Protein AF-A0A7W0IQ27-F1 (afdb_monomer_lite)

pLDDT: mean 76.15, std 15.03, range [42.81, 92.31]

Radius of gyration: 21.68 Å; chains: 1; bounding box: 47×61×54 Å

Sequence (141 aa):
MRILLAVFLIITALFLNPSLVLAVHDEQGDTQCLDCHQTLPFDREKLSYTEDVGTTCKKCHQNFPCNSKNSADSFSHPLEVTPSMPIPRDMPLTASGNITCITCHSYHAEFWDAEYNNESLLRRTKGMKLCHTCHQNFPQP

Structure (mmCIF, N/CA/C/O backbone):
data_AF-A0A7W0IQ27-F1
#
_entry.id   AF-A0A7W0IQ27-F1
#
loop_
_atom_site.group_PDB
_atom_site.id
_atom_site.type_symbol
_atom_site.label_atom_id
_atom_site.label_alt_id
_atom_site.label_comp_id
_atom_site.label_asym_id
_atom_site.label_entity_id
_atom_site.label_seq_id
_atom_site.pdbx_PDB_ins_code
_atom_site.Cartn_x
_atom_site.Cartn_y
_atom_site.Cartn_z
_atom_site.occupancy
_atom_site.B_iso_or_equiv
_atom_site.auth_seq_id
_atom_site.auth_comp_id
_atom_site.auth_asym_id
_atom_site.auth_atom_id
_atom_site.pdbx_PDB_model_num
ATOM 1 N N . MET A 1 1 ? 33.353 -40.205 29.172 1.00 61.66 1 MET A N 1
ATOM 2 C CA . MET A 1 1 ? 32.059 -39.941 29.849 1.00 61.66 1 MET A CA 1
ATOM 3 C C . MET A 1 1 ? 31.733 -38.452 29.973 1.00 61.66 1 MET A C 1
ATOM 5 O O . MET A 1 1 ? 30.655 -38.063 29.555 1.00 61.66 1 MET A O 1
ATOM 9 N N . ARG A 1 2 ? 32.652 -37.599 30.454 1.00 69.62 2 ARG A N 1
ATOM 10 C CA . ARG A 1 2 ? 32.423 -36.141 30.588 1.00 69.62 2 ARG A CA 1
ATOM 11 C C . ARG A 1 2 ? 32.075 -35.420 29.274 1.00 69.62 2 ARG A C 1
ATOM 13 O O . ARG A 1 2 ? 31.211 -34.558 29.270 1.00 69.62 2 ARG A O 1
ATOM 20 N N . ILE A 1 3 ? 32.697 -35.826 28.166 1.00 71.94 3 ILE A N 1
ATOM 21 C CA . ILE A 1 3 ? 32.457 -35.243 26.833 1.00 71.94 3 ILE A CA 1
ATOM 22 C C . ILE A 1 3 ? 31.062 -35.612 26.306 1.00 71.94 3 ILE A C 1
ATOM 24 O O . ILE A 1 3 ? 30.330 -34.747 25.847 1.00 71.94 3 ILE A O 1
ATOM 28 N N . LEU A 1 4 ? 30.657 -36.877 26.451 1.00 75.75 4 LEU A N 1
ATOM 29 C CA . LEU A 1 4 ? 29.314 -37.344 26.083 1.00 75.75 4 LEU A CA 1
ATOM 30 C C . LEU A 1 4 ? 28.215 -36.641 26.890 1.00 75.75 4 LEU A C 1
ATOM 32 O O . LEU A 1 4 ? 27.190 -36.273 26.327 1.00 75.75 4 LEU A O 1
ATOM 36 N N . LEU A 1 5 ? 28.453 -36.404 28.184 1.00 74.88 5 LEU A N 1
ATOM 37 C CA . LEU A 1 5 ? 27.516 -35.676 29.037 1.00 74.88 5 LEU A CA 1
ATOM 38 C C . LEU A 1 5 ? 27.383 -34.205 28.609 1.00 74.88 5 LEU A C 1
ATOM 40 O O . LEU A 1 5 ? 26.280 -33.676 28.572 1.00 74.88 5 LEU A O 1
ATOM 44 N N . ALA A 1 6 ? 28.494 -33.559 28.240 1.00 76.69 6 ALA A N 1
ATOM 45 C CA . ALA A 1 6 ? 28.489 -32.180 27.756 1.00 76.69 6 ALA A CA 1
ATOM 46 C C . ALA A 1 6 ? 27.751 -32.041 26.414 1.00 76.69 6 ALA A C 1
ATOM 48 O O . ALA A 1 6 ? 26.944 -31.131 26.255 1.00 76.69 6 ALA A O 1
ATOM 49 N N . VAL A 1 7 ? 27.964 -32.973 25.479 1.00 78.31 7 VAL A N 1
ATOM 50 C CA . VAL A 1 7 ? 27.249 -32.999 24.191 1.00 78.31 7 VAL A CA 1
ATOM 51 C C . VAL A 1 7 ? 25.752 -33.212 24.405 1.00 78.31 7 VAL A C 1
ATOM 53 O O . VAL A 1 7 ? 24.946 -32.502 23.812 1.00 78.31 7 VAL A O 1
ATOM 56 N N . PHE A 1 8 ? 25.369 -34.129 25.298 1.00 81.75 8 PHE A N 1
ATOM 57 C CA . PHE A 1 8 ? 23.964 -34.355 25.631 1.00 81.75 8 PHE A CA 1
ATOM 58 C C . PHE A 1 8 ? 23.311 -33.108 26.242 1.00 81.75 8 PHE A C 1
ATOM 60 O O . PHE A 1 8 ? 22.226 -32.728 25.815 1.00 81.75 8 PHE A O 1
ATOM 67 N N . LEU A 1 9 ? 23.997 -32.422 27.165 1.00 79.81 9 LEU A N 1
ATOM 68 C CA . LEU A 1 9 ? 23.500 -31.187 27.780 1.00 79.81 9 LEU A CA 1
ATOM 69 C C . LEU A 1 9 ? 23.310 -30.057 26.756 1.00 79.81 9 LEU A C 1
ATOM 71 O O . LEU A 1 9 ? 22.283 -29.379 26.787 1.00 79.81 9 LEU A O 1
ATOM 75 N N . ILE A 1 10 ? 24.248 -29.895 25.818 1.00 73.94 10 ILE A N 1
ATOM 76 C CA . ILE A 1 10 ? 24.148 -28.909 24.729 1.00 73.94 10 ILE A CA 1
ATOM 77 C C . ILE A 1 10 ? 22.957 -29.231 23.818 1.00 73.94 10 ILE A C 1
ATOM 79 O O . ILE A 1 10 ? 22.170 -28.342 23.501 1.00 73.94 10 ILE A O 1
ATOM 83 N N . ILE A 1 11 ? 22.779 -30.502 23.449 1.00 73.50 11 ILE A N 1
ATOM 84 C CA . ILE A 1 11 ? 21.651 -30.945 22.620 1.00 73.50 11 ILE A CA 1
ATOM 85 C C . ILE A 1 11 ? 20.322 -30.699 23.346 1.00 73.50 11 ILE A C 1
ATOM 87 O O . ILE A 1 11 ? 19.403 -30.130 22.766 1.00 73.50 11 ILE A O 1
ATOM 91 N N . THR A 1 12 ? 20.210 -31.040 24.631 1.00 73.81 12 THR A N 1
ATOM 92 C CA . THR A 1 12 ? 18.982 -30.772 25.398 1.00 73.81 12 THR A CA 1
ATOM 93 C C . THR A 1 12 ? 18.699 -29.279 25.563 1.00 73.81 12 THR A C 1
ATOM 95 O O . THR A 1 12 ? 17.543 -28.873 25.485 1.00 73.81 12 THR A O 1
ATOM 98 N N . ALA A 1 13 ? 19.731 -28.444 25.722 1.00 67.69 13 ALA A N 1
ATOM 99 C CA . ALA A 1 13 ? 19.572 -26.992 25.795 1.00 67.69 13 ALA A CA 1
ATOM 100 C C . ALA A 1 13 ? 19.078 -26.389 24.467 1.00 67.69 13 ALA A C 1
ATOM 102 O O . ALA A 1 13 ? 18.317 -25.422 24.493 1.00 67.69 13 ALA A O 1
ATOM 103 N N . LEU A 1 14 ? 19.456 -26.982 23.327 1.00 61.50 14 LEU A N 1
ATOM 104 C CA . LEU A 1 14 ? 18.943 -26.622 21.999 1.00 61.50 14 LEU A CA 1
ATOM 105 C C . LEU A 1 14 ? 17.463 -27.001 21.819 1.00 61.50 14 LEU A C 1
ATOM 107 O O . LEU A 1 14 ? 16.719 -26.245 21.206 1.00 61.50 14 LEU A O 1
ATOM 111 N N . PHE A 1 15 ? 17.008 -28.122 22.389 1.00 64.94 15 PHE A N 1
ATOM 112 C CA . PHE A 1 15 ? 15.598 -28.540 22.315 1.00 64.94 15 PHE A CA 1
ATOM 113 C C . PHE A 1 15 ? 14.674 -27.828 23.317 1.00 64.94 15 PHE A C 1
ATOM 115 O O . PHE A 1 15 ? 13.472 -27.742 23.079 1.00 64.94 15 PHE A O 1
ATOM 122 N N . LEU A 1 16 ? 15.212 -27.313 24.426 1.00 61.09 16 LEU A N 1
ATOM 123 C CA . LEU A 1 16 ? 14.440 -26.608 25.461 1.00 61.09 16 LEU A CA 1
ATOM 124 C C . LEU A 1 16 ? 14.297 -25.099 25.206 1.00 61.09 16 LEU A C 1
ATOM 126 O O . LEU A 1 16 ? 13.462 -24.460 25.841 1.00 61.09 16 LEU A O 1
ATOM 130 N N . ASN A 1 17 ? 15.072 -24.534 24.274 1.00 55.84 17 ASN A N 1
ATOM 131 C CA . ASN A 1 17 ? 14.989 -23.130 23.871 1.00 55.84 17 ASN A CA 1
ATOM 132 C C . ASN A 1 17 ? 14.564 -23.023 22.395 1.00 55.84 17 ASN A C 1
ATOM 134 O O . ASN A 1 17 ? 15.403 -22.754 21.531 1.00 55.84 17 ASN A O 1
ATOM 138 N N . PRO A 1 18 ? 13.267 -23.197 22.075 1.00 53.22 18 PRO A N 1
ATOM 139 C CA . PRO A 1 18 ? 12.767 -23.067 20.702 1.00 53.22 18 PRO A CA 1
ATOM 140 C C . PRO A 1 18 ? 12.996 -21.666 20.108 1.00 53.22 18 PRO A C 1
ATOM 142 O O . PRO A 1 18 ? 12.948 -21.497 18.892 1.00 53.22 18 PRO A O 1
ATOM 145 N N . SER A 1 19 ? 13.328 -20.677 20.945 1.00 51.91 19 SER A N 1
ATOM 146 C CA . SER A 1 19 ? 13.708 -19.321 20.543 1.00 51.91 19 SER A CA 1
ATOM 147 C C . SER A 1 19 ? 14.960 -19.252 19.661 1.00 51.91 19 SER A C 1
ATOM 149 O O . SER A 1 19 ? 15.168 -18.233 19.017 1.00 51.91 19 SER A O 1
ATOM 151 N N . LEU A 1 20 ? 15.798 -20.298 19.618 1.00 47.09 20 LEU A N 1
ATOM 152 C CA . LEU A 1 20 ? 17.003 -20.317 18.776 1.00 47.09 20 LEU A CA 1
ATOM 153 C C . LEU A 1 20 ? 16.758 -20.891 17.366 1.00 47.09 20 LEU A C 1
ATOM 155 O O . LEU A 1 20 ? 17.619 -20.767 16.501 1.00 47.09 20 LEU A O 1
ATOM 159 N N . VAL A 1 21 ? 15.607 -21.538 17.140 1.00 49.88 21 VAL A N 1
ATOM 160 C CA . VAL A 1 21 ? 15.276 -22.252 15.887 1.00 49.88 21 VAL A CA 1
ATOM 161 C C . VAL A 1 21 ? 14.167 -21.545 15.092 1.00 49.88 21 VAL A C 1
ATOM 163 O O . VAL A 1 21 ? 13.946 -21.854 13.922 1.00 49.88 21 VAL A O 1
ATOM 166 N N . LEU A 1 22 ? 13.501 -20.542 15.671 1.00 50.16 22 LEU A N 1
ATOM 167 C CA . LEU A 1 22 ? 12.562 -19.690 14.943 1.00 50.16 22 LEU A CA 1
ATOM 168 C C . LEU A 1 22 ? 13.306 -18.581 14.186 1.00 50.16 22 LEU A C 1
ATOM 170 O O . LEU A 1 22 ? 13.499 -17.487 14.692 1.00 50.16 22 LEU A O 1
ATOM 174 N N . ALA A 1 23 ? 13.677 -18.935 12.956 1.00 44.88 23 ALA A N 1
ATOM 175 C CA . ALA A 1 23 ? 13.750 -18.084 11.770 1.00 44.88 23 ALA A CA 1
ATOM 176 C C . ALA A 1 23 ? 14.613 -16.815 11.849 1.00 44.88 23 ALA A C 1
ATOM 178 O O . ALA A 1 23 ? 14.264 -15.783 12.411 1.00 44.88 23 ALA A O 1
ATOM 179 N N . VAL A 1 24 ? 15.731 -16.903 11.148 1.00 44.12 24 VAL A N 1
ATOM 180 C CA . VAL A 1 24 ? 16.673 -15.829 10.914 1.00 44.12 24 VAL A CA 1
ATOM 181 C C . VAL A 1 24 ? 16.300 -15.040 9.635 1.00 44.12 24 VAL A C 1
ATOM 183 O O . VAL A 1 24 ? 15.743 -15.622 8.706 1.00 44.12 24 VAL A O 1
ATOM 186 N N . HIS A 1 25 ? 16.728 -13.766 9.594 1.00 47.97 25 HIS A N 1
ATOM 187 C CA . HIS A 1 25 ? 17.046 -12.899 8.434 1.00 47.97 25 HIS A CA 1
ATOM 188 C C . HIS A 1 25 ? 15.913 -12.061 7.790 1.00 47.97 25 HIS A C 1
ATOM 190 O O . HIS A 1 25 ? 15.219 -12.543 6.903 1.00 47.97 25 HIS A O 1
ATOM 196 N N . ASP A 1 26 ? 15.787 -10.773 8.150 1.00 42.81 26 ASP A N 1
ATOM 197 C CA . ASP A 1 26 ? 16.425 -9.664 7.403 1.00 42.81 26 ASP A CA 1
ATOM 198 C C . ASP A 1 26 ? 16.237 -8.336 8.172 1.00 42.81 26 ASP A C 1
ATOM 200 O O . ASP A 1 26 ? 15.146 -7.774 8.265 1.00 42.81 26 ASP A O 1
ATOM 204 N N . GLU A 1 27 ? 17.306 -7.859 8.807 1.00 45.19 27 GLU A N 1
ATOM 205 C CA . GLU A 1 27 ? 17.292 -6.728 9.743 1.00 45.19 27 GLU A CA 1
ATOM 206 C C . GLU A 1 27 ? 17.460 -5.387 9.021 1.00 45.19 27 GLU A C 1
ATOM 208 O O . GLU A 1 27 ? 18.398 -4.620 9.256 1.00 45.19 27 GLU A O 1
ATOM 213 N N . GLN A 1 28 ? 16.515 -5.069 8.142 1.00 49.69 28 GLN A N 1
ATOM 214 C CA . GLN A 1 28 ? 16.313 -3.694 7.704 1.00 49.69 28 GLN A CA 1
ATOM 215 C C . GLN A 1 28 ? 14.858 -3.288 7.950 1.00 49.69 28 GLN A C 1
ATOM 217 O O . GLN A 1 28 ? 13.987 -3.426 7.098 1.00 49.69 28 GLN A O 1
ATOM 222 N N . GLY A 1 29 ? 14.626 -2.771 9.159 1.00 57.41 29 GLY A N 1
ATOM 223 C CA . GLY A 1 29 ? 13.329 -2.286 9.623 1.00 57.41 29 GLY A CA 1
ATOM 224 C C . GLY A 1 29 ? 12.526 -3.392 10.296 1.00 57.41 29 GLY A C 1
ATOM 225 O O . GLY A 1 29 ? 11.850 -4.146 9.613 1.00 57.41 29 GLY A O 1
ATOM 226 N N . ASP A 1 30 ? 12.591 -3.449 11.627 1.00 73.75 30 ASP A N 1
ATOM 227 C CA . ASP A 1 30 ? 11.801 -4.287 12.547 1.00 73.75 30 ASP A CA 1
ATOM 228 C C . ASP A 1 30 ? 10.285 -4.231 12.240 1.00 73.75 30 ASP A C 1
ATOM 230 O O . ASP A 1 30 ? 9.520 -3.473 12.845 1.00 73.75 30 ASP A O 1
ATOM 234 N N . THR A 1 31 ? 9.875 -4.961 11.200 1.00 83.62 31 THR A N 1
ATOM 235 C CA . THR A 1 31 ? 8.523 -4.973 10.645 1.00 83.62 31 THR A CA 1
ATOM 236 C C . THR A 1 31 ? 8.039 -6.405 10.604 1.00 83.62 31 THR A C 1
ATOM 238 O O . THR A 1 31 ? 8.582 -7.246 9.888 1.00 83.62 31 THR A O 1
ATOM 241 N N . GLN A 1 32 ? 6.998 -6.687 11.373 1.00 87.12 32 GLN A N 1
ATOM 242 C CA . GLN A 1 32 ? 6.396 -8.012 11.429 1.00 87.12 32 GLN A CA 1
ATOM 243 C C . GLN A 1 32 ? 5.229 -8.107 10.449 1.00 87.12 32 GLN A C 1
ATOM 245 O O . GLN A 1 32 ? 4.620 -7.106 10.080 1.00 87.12 32 GLN A O 1
ATOM 250 N N . CYS A 1 33 ? 4.853 -9.322 10.046 1.00 87.75 33 CYS A N 1
ATOM 251 C CA . CYS A 1 33 ? 3.742 -9.523 9.109 1.00 87.75 33 CYS A CA 1
ATOM 252 C C . CYS A 1 33 ? 2.438 -8.856 9.595 1.00 87.75 33 CYS A C 1
ATOM 254 O O . CYS A 1 33 ? 1.677 -8.304 8.801 1.00 87.75 33 CYS A O 1
ATOM 256 N N . LEU A 1 34 ? 2.206 -8.880 10.911 1.00 89.31 34 LEU A N 1
ATOM 257 C CA . LEU A 1 34 ? 1.022 -8.308 11.555 1.00 89.31 34 LEU A CA 1
ATOM 258 C C . LEU A 1 34 ? 1.098 -6.786 11.764 1.00 89.31 34 LEU A C 1
ATOM 260 O O . LEU A 1 34 ? 0.087 -6.177 12.101 1.00 89.31 34 LEU A O 1
ATOM 264 N N . ASP A 1 35 ? 2.242 -6.152 11.496 1.00 89.25 35 ASP A N 1
ATOM 265 C CA . ASP A 1 35 ? 2.329 -4.685 11.465 1.00 89.25 35 ASP A CA 1
ATOM 266 C C . ASP A 1 35 ? 1.564 -4.109 10.264 1.00 89.25 35 ASP A C 1
ATOM 268 O O . ASP A 1 35 ? 1.122 -2.958 10.280 1.00 89.25 35 ASP A O 1
ATOM 272 N N . CYS A 1 36 ? 1.409 -4.916 9.212 1.00 89.69 36 CYS A N 1
ATOM 273 C CA . CYS A 1 36 ? 0.670 -4.562 8.008 1.00 89.69 36 CYS A CA 1
ATOM 274 C C . CYS A 1 36 ? -0.677 -5.283 7.936 1.00 89.69 36 CYS A C 1
ATOM 276 O O . CYS A 1 36 ? -1.669 -4.675 7.545 1.00 89.69 36 CYS A O 1
ATOM 278 N N . HIS A 1 37 ? -0.732 -6.569 8.288 1.00 89.06 37 HIS A N 1
ATOM 279 C CA . HIS A 1 37 ? -1.913 -7.411 8.101 1.00 89.06 37 HIS A CA 1
ATOM 280 C C . HIS A 1 37 ? -2.756 -7.555 9.370 1.00 89.06 37 HIS A C 1
ATOM 282 O O . HIS A 1 37 ? -2.227 -7.867 10.431 1.00 89.06 37 HIS A O 1
ATOM 288 N N . GLN A 1 38 ? -4.086 -7.440 9.256 1.00 88.69 38 GLN A N 1
ATOM 289 C CA . GLN A 1 38 ? -4.982 -7.783 10.378 1.00 88.69 38 GLN A CA 1
ATOM 290 C C . GLN A 1 38 ? -5.014 -9.290 10.637 1.00 88.69 38 GLN A C 1
ATOM 292 O O . GLN A 1 38 ? -5.080 -9.746 11.774 1.00 88.69 38 GLN A O 1
ATOM 297 N N . THR A 1 39 ? -4.999 -10.065 9.555 1.00 86.75 39 THR A N 1
ATOM 298 C CA . THR A 1 39 ? -4.941 -11.526 9.563 1.00 86.75 39 THR A CA 1
ATOM 299 C C . THR A 1 39 ? -4.056 -11.969 8.408 1.00 86.75 39 THR A C 1
ATOM 301 O O . THR A 1 39 ? -4.047 -11.327 7.356 1.00 86.75 39 THR A O 1
ATOM 304 N N . LEU A 1 40 ? -3.283 -13.038 8.605 1.00 82.56 40 LEU A N 1
ATOM 305 C CA . LEU A 1 40 ? -2.407 -13.549 7.555 1.00 82.56 40 LEU A CA 1
ATOM 306 C C . LEU A 1 40 ? -3.248 -14.250 6.479 1.00 82.56 40 LEU A C 1
ATOM 308 O O . LEU A 1 40 ? -3.972 -15.196 6.802 1.00 82.56 40 LEU A O 1
ATOM 312 N N . PRO A 1 41 ? -3.171 -13.815 5.210 1.00 68.38 41 PRO A N 1
ATOM 313 C CA . PRO A 1 41 ? -3.940 -14.426 4.139 1.00 68.38 41 PRO A CA 1
ATOM 314 C C . PRO A 1 41 ? -3.243 -15.713 3.679 1.00 68.38 41 PRO A C 1
ATOM 316 O O . PRO A 1 41 ? -2.320 -15.671 2.867 1.00 68.38 41 PRO A O 1
ATOM 319 N N . PHE A 1 42 ? -3.675 -16.869 4.188 1.00 69.75 42 PHE A N 1
ATOM 320 C CA . PHE A 1 42 ? -3.133 -18.169 3.762 1.00 69.75 42 PHE A CA 1
ATOM 321 C C . PHE A 1 42 ? -3.599 -18.578 2.356 1.00 69.75 42 PHE A C 1
ATOM 323 O O . PHE A 1 42 ? -2.885 -19.292 1.657 1.00 69.75 42 PHE A O 1
ATOM 330 N N . ASP A 1 43 ? -4.765 -18.096 1.924 1.00 66.00 43 ASP A N 1
ATOM 331 C CA . ASP A 1 43 ? -5.391 -18.401 0.630 1.00 66.00 43 ASP A CA 1
ATOM 332 C C . ASP A 1 43 ? -5.349 -17.231 -0.369 1.00 66.00 43 ASP A C 1
ATOM 334 O O . ASP A 1 43 ? -5.796 -17.372 -1.504 1.00 66.00 43 ASP A O 1
ATOM 338 N N . ARG A 1 44 ? -4.758 -16.088 0.017 1.00 63.69 44 ARG A N 1
ATOM 339 C CA . ARG A 1 44 ? -4.593 -14.874 -0.812 1.00 63.69 44 ARG A CA 1
ATOM 340 C C . ARG A 1 44 ? -5.900 -14.263 -1.335 1.00 63.69 44 ARG A C 1
ATOM 342 O O . ARG A 1 44 ? -5.841 -13.312 -2.112 1.00 63.69 44 ARG A O 1
ATOM 349 N N . GLU A 1 45 ? -7.067 -14.746 -0.914 1.00 63.09 45 GLU A N 1
ATOM 350 C CA . GLU A 1 45 ? -8.344 -14.286 -1.474 1.00 63.09 45 GLU A CA 1
ATOM 351 C C . GLU A 1 45 ? -8.750 -12.911 -0.941 1.00 63.09 45 GLU A C 1
ATOM 353 O O . GLU A 1 45 ? -9.417 -12.136 -1.633 1.00 63.09 45 GLU A O 1
ATOM 358 N N . LYS A 1 46 ? -8.317 -12.575 0.280 1.00 70.12 46 LYS A N 1
ATOM 359 C CA . LYS A 1 46 ? -8.626 -11.293 0.910 1.00 70.12 46 LYS A CA 1
ATOM 360 C C . LYS A 1 46 ? -7.415 -10.723 1.635 1.00 70.12 46 LYS A C 1
ATOM 362 O O . LYS A 1 46 ? -7.142 -11.050 2.787 1.00 70.12 46 LYS A O 1
ATOM 367 N N . LEU A 1 47 ? -6.714 -9.816 0.962 1.00 77.25 47 LEU A N 1
ATOM 368 C CA . LEU A 1 47 ? -5.712 -8.981 1.613 1.00 77.25 47 LEU A CA 1
ATOM 369 C C . LEU A 1 47 ? -6.431 -8.022 2.572 1.00 77.25 47 LEU A C 1
ATOM 371 O O . LEU A 1 47 ? -7.226 -7.185 2.149 1.00 77.25 47 LEU A O 1
ATOM 375 N N . SER A 1 48 ? -6.179 -8.182 3.867 1.00 84.19 48 SER A N 1
ATOM 376 C CA . SER A 1 48 ? -6.721 -7.326 4.919 1.00 84.19 48 SER A CA 1
ATOM 377 C C . SER A 1 48 ? -5.571 -6.645 5.644 1.00 84.19 48 SER A C 1
ATOM 379 O O . SER A 1 48 ? -4.651 -7.315 6.123 1.00 84.19 48 SER A O 1
ATOM 381 N N . TYR A 1 49 ? -5.625 -5.317 5.699 1.00 90.31 49 TYR A N 1
ATOM 382 C CA . TYR A 1 49 ? -4.570 -4.484 6.259 1.00 90.31 49 TYR A CA 1
ATOM 383 C C . TYR A 1 49 ? -5.057 -3.688 7.462 1.00 90.31 49 TYR A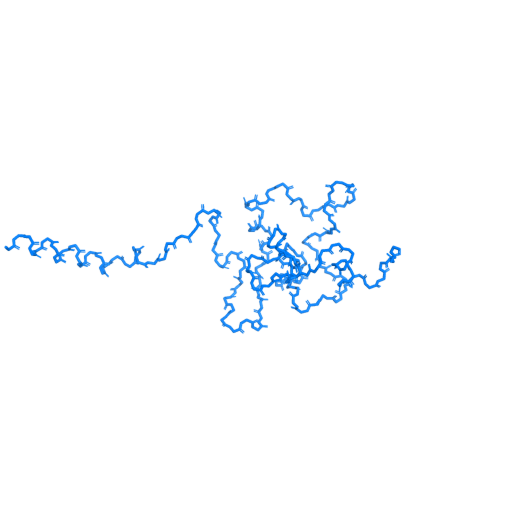 C 1
ATOM 385 O O . TYR A 1 49 ? -6.236 -3.340 7.561 1.00 90.31 49 TYR A O 1
ATOM 393 N N . THR A 1 50 ? -4.141 -3.442 8.394 1.00 91.06 50 THR A N 1
ATOM 394 C CA . THR A 1 50 ? -4.386 -2.630 9.586 1.00 91.06 50 THR A CA 1
ATOM 395 C C . THR A 1 50 ? -4.687 -1.182 9.193 1.00 91.06 50 THR A C 1
ATOM 397 O O . THR A 1 50 ? -4.350 -0.736 8.095 1.00 91.06 50 THR A O 1
ATOM 400 N N . GLU A 1 51 ? -5.327 -0.431 10.091 1.00 89.50 51 GLU A N 1
ATOM 401 C CA . GLU A 1 51 ? -5.513 1.014 9.883 1.00 89.50 51 GLU A CA 1
ATOM 402 C C . GLU A 1 51 ? -4.178 1.761 9.882 1.00 89.50 51 GLU A C 1
ATOM 404 O O . GLU A 1 51 ? -4.001 2.732 9.156 1.00 89.50 51 GLU A O 1
ATOM 409 N N . ASP A 1 52 ? -3.209 1.263 10.649 1.00 88.56 52 ASP A N 1
ATOM 410 C CA . ASP A 1 52 ? -1.911 1.901 10.846 1.00 88.56 52 ASP A CA 1
ATOM 411 C C . ASP A 1 52 ? -0.848 1.463 9.831 1.00 88.56 52 ASP A C 1
ATOM 413 O O . ASP A 1 52 ? 0.322 1.822 9.973 1.00 88.56 52 ASP A O 1
ATOM 417 N N . VAL A 1 53 ? -1.216 0.719 8.782 1.00 90.19 53 VAL A N 1
ATOM 418 C CA . VAL A 1 53 ? -0.254 0.207 7.791 1.00 90.19 53 VAL A CA 1
ATOM 419 C C . VAL A 1 53 ? 0.574 1.331 7.146 1.00 90.19 53 VAL A C 1
ATOM 421 O O . VAL A 1 53 ? 1.771 1.166 6.912 1.00 90.19 53 VAL A O 1
ATOM 424 N N . GLY A 1 54 ? -0.006 2.520 6.941 1.00 88.31 54 GLY A N 1
ATOM 425 C CA . GLY A 1 54 ? 0.736 3.698 6.481 1.00 88.31 54 GLY A CA 1
ATOM 426 C C . GLY A 1 54 ? 1.801 4.169 7.482 1.00 88.31 54 GLY A C 1
ATOM 427 O O . GLY A 1 54 ? 2.875 4.634 7.094 1.00 88.31 54 GLY A O 1
ATOM 428 N N . THR A 1 55 ? 1.552 4.014 8.785 1.00 87.62 55 THR A N 1
ATOM 429 C CA . THR A 1 55 ? 2.521 4.293 9.857 1.00 87.62 55 THR A CA 1
ATOM 430 C C . THR A 1 55 ? 3.666 3.296 9.872 1.00 87.62 55 THR A C 1
ATOM 432 O O . THR A 1 55 ? 4.810 3.711 10.061 1.00 87.62 55 THR A O 1
ATOM 435 N N . THR A 1 56 ? 3.400 2.028 9.563 1.00 89.25 56 THR A N 1
ATOM 436 C CA . THR A 1 56 ? 4.451 1.024 9.367 1.00 89.25 56 THR A CA 1
ATOM 437 C C . THR A 1 56 ? 5.417 1.447 8.258 1.00 89.25 56 THR A C 1
ATOM 439 O O . THR A 1 56 ? 6.624 1.482 8.487 1.00 89.25 56 THR A O 1
ATOM 442 N N . CYS A 1 57 ? 4.910 1.907 7.108 1.00 86.94 57 CYS A N 1
ATOM 443 C CA . CYS A 1 57 ? 5.751 2.428 6.022 1.00 86.94 57 CYS A CA 1
ATOM 444 C C . CYS A 1 57 ? 6.625 3.611 6.480 1.00 86.94 57 CYS A C 1
ATOM 446 O O . CYS A 1 57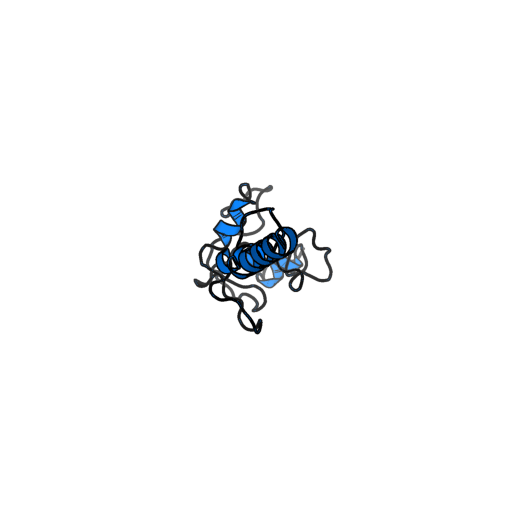 ? 7.810 3.688 6.152 1.00 86.94 57 CYS A O 1
ATOM 448 N N . LYS A 1 58 ? 6.059 4.527 7.277 1.00 84.88 58 LYS A N 1
ATOM 449 C CA . LYS A 1 58 ? 6.752 5.729 7.775 1.00 84.88 58 LYS A CA 1
ATOM 450 C C . LYS A 1 58 ? 7.878 5.435 8.768 1.00 84.88 58 LYS A C 1
ATOM 452 O O . LYS A 1 58 ? 8.714 6.315 8.954 1.00 84.88 58 LYS A O 1
ATOM 457 N N . LYS A 1 59 ? 7.957 4.234 9.364 1.00 85.75 59 LYS A N 1
ATOM 458 C CA . LYS A 1 59 ? 9.109 3.837 10.201 1.00 85.75 59 LYS A CA 1
ATOM 459 C C . LYS A 1 59 ? 10.430 4.031 9.436 1.00 85.75 59 LYS A C 1
ATOM 461 O O . LYS A 1 59 ? 11.395 4.542 10.004 1.00 85.75 59 LYS A O 1
ATOM 466 N N . CYS A 1 60 ? 10.428 3.719 8.136 1.00 83.62 60 CYS A N 1
ATOM 467 C CA . CYS A 1 60 ? 11.567 3.897 7.229 1.00 83.62 60 CYS A CA 1
ATOM 468 C C . CYS A 1 60 ? 11.381 5.076 6.253 1.00 83.62 60 CYS A C 1
ATOM 470 O O . CYS A 1 60 ? 12.320 5.823 5.993 1.00 83.62 60 CYS A O 1
ATOM 472 N N . HIS A 1 61 ? 10.166 5.303 5.747 1.00 80.25 61 HIS A N 1
ATOM 473 C CA . HIS A 1 61 ? 9.847 6.354 4.771 1.00 80.25 61 HIS A CA 1
ATOM 474 C C . HIS A 1 61 ? 9.475 7.692 5.434 1.00 80.25 61 HIS A C 1
ATOM 476 O O . HIS A 1 61 ? 8.466 8.310 5.100 1.00 80.25 61 HIS A O 1
ATOM 482 N N . GLN A 1 62 ? 10.295 8.158 6.378 1.00 77.44 62 GLN A N 1
ATOM 483 C CA . GLN A 1 62 ? 9.993 9.325 7.226 1.00 77.44 62 GLN A CA 1
ATOM 484 C C . GLN A 1 62 ? 9.791 10.630 6.437 1.00 77.44 62 GLN A C 1
ATOM 486 O O . GLN A 1 62 ? 9.014 11.490 6.843 1.00 77.44 62 GLN A O 1
ATOM 491 N N . ASN A 1 63 ? 10.454 10.756 5.284 1.00 71.19 63 ASN A N 1
ATOM 492 C CA . ASN A 1 63 ? 10.424 11.954 4.442 1.00 71.19 63 ASN A CA 1
ATOM 493 C C . ASN A 1 63 ? 9.323 11.932 3.368 1.00 71.19 63 ASN A C 1
ATOM 495 O O . ASN A 1 63 ? 9.318 12.797 2.495 1.00 71.19 63 ASN A O 1
ATOM 499 N N . PHE A 1 64 ? 8.410 10.956 3.396 1.00 67.19 64 PHE A N 1
ATOM 500 C CA . PHE A 1 64 ? 7.301 10.865 2.446 1.00 67.19 64 PHE A CA 1
ATOM 501 C C . PHE A 1 64 ? 6.007 11.379 3.102 1.00 67.19 64 PHE A C 1
ATOM 503 O O . PHE A 1 64 ? 5.353 10.636 3.838 1.00 67.19 64 PHE A O 1
ATOM 510 N N . PRO A 1 65 ? 5.627 12.655 2.890 1.00 57.97 65 PRO A N 1
ATOM 511 C CA . PRO A 1 65 ? 4.447 13.231 3.524 1.00 57.97 65 PRO A CA 1
ATOM 512 C C . PRO A 1 65 ? 3.154 12.639 2.943 1.00 57.97 65 PRO A C 1
ATOM 514 O O . PRO A 1 65 ? 2.919 12.703 1.739 1.00 57.97 65 PRO A O 1
ATOM 517 N N . CYS A 1 66 ? 2.262 12.137 3.805 1.00 56.56 66 CYS A N 1
ATOM 518 C CA . CYS A 1 66 ? 0.936 11.625 3.418 1.00 56.56 66 CYS A CA 1
ATOM 519 C C . CYS A 1 66 ? -0.024 12.706 2.875 1.00 56.56 66 CYS A C 1
ATOM 521 O O . CYS A 1 66 ? -1.114 12.395 2.402 1.00 56.56 66 CYS A O 1
ATOM 523 N N . ASN A 1 67 ? 0.354 13.983 2.971 1.00 53.66 67 ASN A N 1
ATOM 524 C CA . ASN A 1 67 ? -0.528 15.140 2.827 1.00 53.66 67 ASN A CA 1
ATOM 525 C C . ASN A 1 67 ? -0.039 16.176 1.801 1.00 53.66 67 ASN A C 1
ATOM 527 O O . ASN A 1 67 ? -0.326 17.366 1.949 1.00 53.66 67 ASN A O 1
ATOM 531 N N . SER A 1 68 ? 0.658 15.752 0.745 1.00 50.53 68 SER A N 1
ATOM 532 C CA . SER A 1 68 ? 0.981 16.646 -0.370 1.00 50.53 68 SER A CA 1
ATOM 533 C C . SER A 1 68 ? -0.295 17.081 -1.102 1.00 50.53 68 SER A C 1
ATOM 535 O O . SER A 1 68 ? -0.801 16.410 -2.000 1.00 50.53 68 SER A O 1
ATOM 537 N N . LYS A 1 69 ? -0.833 18.234 -0.711 1.00 47.84 69 LYS A N 1
ATOM 538 C CA . LYS A 1 69 ? -1.670 19.040 -1.591 1.00 47.84 69 LYS A CA 1
ATOM 539 C C . LYS A 1 69 ? -0.737 19.992 -2.334 1.00 47.84 69 LYS A C 1
ATOM 541 O O . LYS A 1 69 ? -0.298 20.981 -1.762 1.00 47.84 69 LYS A O 1
ATOM 546 N N . ASN A 1 70 ? -0.503 19.713 -3.613 1.00 47.88 70 ASN A N 1
ATOM 547 C CA . ASN A 1 70 ? -0.036 20.689 -4.600 1.00 47.88 70 ASN A CA 1
ATOM 548 C C . ASN A 1 70 ? 1.342 21.332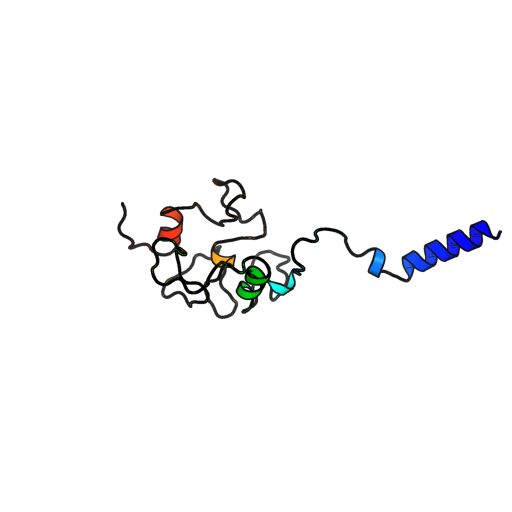 -4.343 1.00 47.88 70 ASN A C 1
ATOM 550 O O . ASN A 1 70 ? 1.434 22.555 -4.245 1.00 47.88 70 ASN A O 1
ATOM 554 N N . SER A 1 71 ? 2.432 20.566 -4.349 1.00 44.81 71 SER A N 1
ATOM 555 C CA . SER A 1 71 ? 3.717 21.154 -4.753 1.00 44.81 71 SER A CA 1
ATOM 556 C C . SER A 1 71 ? 4.320 20.365 -5.911 1.00 44.81 71 SER A C 1
ATOM 558 O O . SER A 1 71 ? 4.160 19.149 -5.996 1.00 44.81 71 SER A O 1
ATOM 560 N N . ALA A 1 72 ? 4.943 21.080 -6.849 1.00 45.12 72 ALA A N 1
ATOM 561 C CA . ALA A 1 72 ? 5.502 20.519 -8.079 1.00 45.12 72 ALA A CA 1
ATOM 562 C C . ALA A 1 72 ? 6.606 19.467 -7.825 1.00 45.12 72 ALA A C 1
ATOM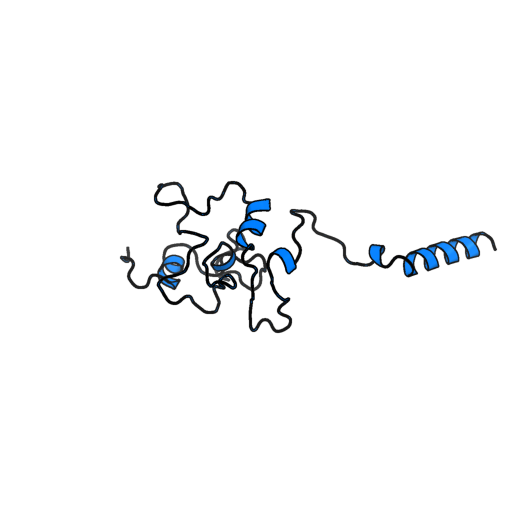 564 O O . ALA A 1 72 ? 6.947 18.725 -8.739 1.00 45.12 72 ALA A O 1
ATOM 565 N N . ASP A 1 73 ? 7.073 19.355 -6.576 1.00 49.28 73 ASP A N 1
ATOM 566 C CA . ASP A 1 73 ? 8.083 18.402 -6.111 1.00 49.28 73 ASP A CA 1
ATOM 567 C C . ASP A 1 73 ? 7.519 17.318 -5.164 1.00 49.28 73 ASP A C 1
ATOM 569 O O . ASP A 1 73 ? 8.274 16.558 -4.561 1.00 49.28 73 ASP A O 1
ATOM 573 N N . SER A 1 74 ? 6.195 17.221 -4.987 1.00 53.47 74 SER A N 1
ATOM 574 C CA . SER A 1 74 ? 5.599 16.405 -3.921 1.00 53.47 74 SER A CA 1
ATOM 575 C C . SER A 1 74 ? 4.422 15.556 -4.398 1.00 53.47 74 SER A C 1
ATOM 577 O O . SER A 1 74 ? 3.393 16.094 -4.788 1.00 53.47 74 SER A O 1
ATOM 579 N N . PHE A 1 75 ? 4.580 14.235 -4.276 1.00 62.56 75 PHE A N 1
ATOM 580 C CA . PHE A 1 75 ? 3.560 13.177 -4.210 1.00 62.56 75 PHE A CA 1
ATOM 581 C C . PHE A 1 75 ? 2.328 13.309 -5.130 1.00 62.56 75 PHE A C 1
ATOM 583 O O . PHE A 1 75 ? 1.478 14.180 -4.971 1.00 62.56 75 PHE A O 1
ATOM 590 N N . SER A 1 76 ? 2.170 12.350 -6.043 1.00 65.69 76 SER A N 1
ATOM 591 C CA . SER A 1 76 ? 1.140 12.387 -7.090 1.00 65.69 76 SER A CA 1
ATOM 592 C C . SER A 1 76 ? -0.297 12.141 -6.602 1.00 65.69 76 SER A C 1
ATOM 594 O O . SER A 1 76 ? -1.219 12.246 -7.408 1.00 65.69 76 SER A O 1
ATOM 596 N N . HIS A 1 77 ? -0.514 11.802 -5.324 1.00 72.19 77 HIS A N 1
ATOM 597 C CA . HIS A 1 77 ? -1.850 11.578 -4.767 1.00 72.19 77 HIS A CA 1
ATOM 598 C C . HIS A 1 77 ? -1.925 11.770 -3.240 1.00 72.19 77 HIS A C 1
ATOM 600 O O . HIS A 1 77 ? -0.937 11.586 -2.535 1.00 72.19 77 HIS A O 1
ATOM 606 N N . PRO A 1 78 ? -3.101 12.099 -2.684 1.00 75.50 78 PRO A N 1
ATOM 607 C CA . PRO A 1 78 ? -3.308 12.050 -1.240 1.00 75.50 78 PRO A CA 1
ATOM 608 C C . PRO A 1 78 ? -3.245 10.607 -0.704 1.00 75.50 78 PRO A C 1
ATOM 610 O O . PRO A 1 78 ? -3.700 9.667 -1.363 1.00 75.50 78 PRO A O 1
ATOM 613 N N . LEU A 1 79 ? -2.695 10.444 0.501 1.00 83.56 79 LEU A N 1
ATOM 614 C CA . LEU A 1 79 ? -2.727 9.215 1.300 1.00 83.56 79 LEU A CA 1
ATOM 615 C C . LEU A 1 79 ? -3.626 9.423 2.523 1.00 83.56 79 LEU A C 1
ATOM 617 O O . LEU A 1 79 ? -3.902 10.560 2.902 1.00 83.56 79 LEU A O 1
ATOM 621 N N . GLU A 1 80 ? -4.046 8.329 3.153 1.00 86.25 80 GLU A N 1
ATOM 622 C CA . GLU A 1 80 ? -4.939 8.331 4.319 1.00 86.25 80 GLU A CA 1
ATOM 623 C C . GLU A 1 80 ? -6.283 9.015 4.020 1.00 86.25 80 GLU A C 1
ATOM 625 O O . GLU A 1 80 ? -6.832 9.763 4.829 1.00 86.25 80 GLU A O 1
ATOM 630 N N . VAL A 1 81 ? -6.805 8.779 2.812 1.00 86.88 81 VAL A N 1
ATOM 631 C CA . VAL A 1 81 ? -8.075 9.344 2.344 1.00 86.88 81 VAL A CA 1
ATOM 632 C C . VAL A 1 81 ? -9.031 8.260 1.888 1.00 86.88 81 VAL A C 1
ATOM 634 O O . VAL A 1 81 ? -8.637 7.291 1.238 1.00 86.88 81 VAL A O 1
ATOM 637 N N . THR A 1 82 ? -10.314 8.460 2.167 1.00 91.50 82 THR A N 1
ATOM 638 C CA . THR A 1 82 ? -11.373 7.618 1.619 1.00 91.50 82 THR A CA 1
ATOM 639 C C . THR A 1 82 ? -11.577 7.963 0.139 1.00 91.50 82 THR A C 1
ATOM 641 O O . THR A 1 82 ? -11.798 9.136 -0.187 1.00 91.50 82 THR A O 1
ATOM 644 N N . PRO A 1 83 ? -11.504 6.988 -0.780 1.00 91.06 83 PRO A N 1
ATOM 645 C CA . PRO A 1 83 ? -11.734 7.237 -2.193 1.00 91.06 83 PRO A CA 1
ATOM 646 C C . PRO A 1 83 ? -13.198 7.607 -2.455 1.00 91.06 83 PRO A C 1
ATOM 648 O O . PRO A 1 83 ? -14.116 7.014 -1.896 1.00 91.06 83 PRO A O 1
ATOM 651 N N . SER A 1 84 ? -13.426 8.558 -3.361 1.00 89.88 84 SER A N 1
ATOM 652 C CA . SER A 1 84 ? -14.766 8.926 -3.847 1.00 89.88 84 SER A CA 1
ATOM 653 C C . SER A 1 84 ? -15.187 8.155 -5.105 1.00 89.88 84 SER A C 1
ATOM 655 O O . SER A 1 84 ? -16.236 8.429 -5.686 1.00 89.88 84 SER A O 1
ATOM 657 N N . MET A 1 85 ? -14.362 7.200 -5.538 1.00 89.00 85 MET A N 1
ATOM 658 C CA . MET A 1 85 ? -14.543 6.397 -6.744 1.00 89.00 85 MET A CA 1
ATOM 659 C C . MET A 1 85 ? -14.268 4.913 -6.470 1.00 89.00 85 MET A C 1
ATOM 661 O O . MET A 1 85 ? -13.606 4.589 -5.480 1.00 89.00 85 MET A O 1
ATOM 665 N N . PRO A 1 86 ? -14.732 3.999 -7.342 1.00 90.56 86 PRO A N 1
ATOM 666 C CA . PRO A 1 86 ? -14.390 2.588 -7.236 1.00 90.56 86 PRO A CA 1
ATOM 667 C C . PRO A 1 86 ? -12.880 2.365 -7.359 1.00 90.56 86 PRO A C 1
ATOM 669 O O . PRO A 1 86 ? -12.240 2.900 -8.264 1.00 90.56 86 PRO A O 1
ATOM 672 N N . ILE A 1 87 ? -12.336 1.534 -6.472 1.00 91.38 87 ILE A N 1
ATOM 673 C CA . ILE A 1 87 ? -10.936 1.105 -6.497 1.00 91.38 87 ILE A CA 1
ATOM 674 C C . ILE A 1 87 ? -10.876 -0.346 -6.994 1.00 91.38 87 ILE A C 1
ATOM 676 O O . ILE A 1 87 ? -11.707 -1.161 -6.576 1.00 91.38 87 ILE A O 1
ATOM 680 N N . PRO A 1 88 ? -9.944 -0.695 -7.901 1.00 91.12 88 PRO A N 1
ATOM 681 C CA . PRO A 1 88 ? -9.783 -2.072 -8.350 1.00 91.12 88 PRO A CA 1
ATOM 682 C C . PRO A 1 88 ? -9.501 -3.039 -7.200 1.00 91.12 88 PRO A C 1
ATOM 684 O O . PRO A 1 88 ? -8.826 -2.699 -6.234 1.00 91.12 88 PRO A O 1
ATOM 687 N N . ARG A 1 89 ? -9.972 -4.282 -7.333 1.00 87.38 89 ARG A N 1
ATOM 688 C CA . ARG A 1 89 ? -9.860 -5.303 -6.279 1.00 87.38 89 ARG A CA 1
ATOM 689 C C . ARG A 1 89 ? -8.409 -5.635 -5.899 1.00 87.38 89 ARG A C 1
ATOM 691 O O . ARG A 1 89 ? -8.146 -5.976 -4.754 1.00 87.38 89 ARG A O 1
ATOM 698 N N . ASP A 1 90 ? -7.487 -5.552 -6.852 1.00 86.94 90 ASP A N 1
ATOM 699 C CA . ASP A 1 90 ? -6.047 -5.790 -6.685 1.00 86.94 90 ASP A CA 1
ATOM 700 C C . ASP A 1 90 ? -5.294 -4.616 -6.033 1.00 86.94 90 ASP A C 1
ATOM 702 O O . ASP A 1 90 ? -4.109 -4.747 -5.722 1.00 86.94 90 ASP A O 1
ATOM 706 N N . MET A 1 91 ? -5.969 -3.486 -5.801 1.00 91.69 91 MET A N 1
ATOM 707 C CA . MET A 1 91 ? -5.434 -2.317 -5.106 1.00 91.69 91 MET A CA 1
ATOM 708 C C . MET A 1 91 ? -6.091 -2.206 -3.726 1.00 91.69 91 MET A C 1
ATOM 710 O O . MET A 1 91 ? -7.172 -1.630 -3.589 1.00 91.69 91 MET A O 1
ATOM 714 N N . PRO A 1 92 ? -5.478 -2.798 -2.690 1.00 91.69 92 PRO A N 1
ATOM 715 C CA . PRO A 1 92 ? -6.111 -2.927 -1.390 1.00 91.69 92 PRO A CA 1
ATOM 716 C C . PRO A 1 92 ? -6.245 -1.583 -0.674 1.00 91.69 92 PRO A C 1
ATOM 718 O O . PRO A 1 92 ? -5.405 -0.690 -0.799 1.00 91.69 92 PRO A O 1
ATOM 721 N N . LEU A 1 93 ? -7.289 -1.482 0.135 1.00 91.81 93 LEU A N 1
ATOM 722 C CA . LEU A 1 93 ? -7.515 -0.380 1.061 1.00 91.81 93 LEU A CA 1
ATOM 723 C C . LEU A 1 93 ? -7.232 -0.855 2.490 1.00 91.81 93 LEU A C 1
ATOM 725 O O . LEU A 1 93 ? -7.145 -2.061 2.748 1.00 91.81 93 LEU A O 1
ATOM 729 N N . THR A 1 94 ? -7.104 0.085 3.423 1.00 90.62 94 THR A N 1
ATOM 730 C CA . THR A 1 94 ? -7.146 -0.241 4.857 1.00 90.62 94 THR A CA 1
ATOM 731 C C . THR A 1 94 ? -8.513 -0.826 5.233 1.00 90.62 94 THR A C 1
ATOM 733 O O . THR A 1 94 ? -9.462 -0.787 4.442 1.00 90.62 94 THR A O 1
ATOM 736 N N . ALA A 1 95 ? -8.657 -1.362 6.445 1.00 87.31 95 ALA A N 1
ATOM 737 C CA . ALA A 1 95 ? -9.944 -1.901 6.887 1.00 87.31 95 ALA A CA 1
ATOM 738 C C . ALA A 1 95 ? -11.076 -0.854 6.959 1.00 87.31 95 ALA A C 1
ATOM 740 O O . ALA A 1 95 ? -12.235 -1.210 6.741 1.00 87.31 95 ALA A O 1
ATOM 741 N N . SER A 1 96 ? -10.753 0.427 7.153 1.00 89.25 96 SER A N 1
ATOM 742 C CA . SER A 1 96 ? -11.690 1.554 7.075 1.00 89.25 96 SER A CA 1
ATOM 743 C C . SER A 1 96 ? -11.956 2.034 5.646 1.00 89.25 96 SER A C 1
ATOM 745 O O . SER A 1 96 ? -12.786 2.918 5.436 1.00 89.25 96 SER A O 1
ATOM 747 N N . GLY A 1 97 ? -11.299 1.435 4.649 1.00 91.25 97 GLY A N 1
ATOM 748 C CA . GLY A 1 97 ? -11.485 1.763 3.241 1.00 91.25 97 GLY A CA 1
ATOM 749 C C . GLY A 1 97 ? -10.647 2.946 2.759 1.00 91.25 97 GLY A C 1
ATOM 750 O O . GLY A 1 97 ? -11.005 3.558 1.755 1.00 91.25 97 GLY A O 1
ATOM 751 N N . ASN A 1 98 ? -9.543 3.282 3.429 1.00 91.56 98 ASN A N 1
ATOM 752 C CA . ASN A 1 98 ? -8.679 4.384 3.007 1.00 91.56 98 ASN A CA 1
ATOM 753 C C . ASN A 1 98 ? -7.597 3.930 2.021 1.00 91.56 98 ASN A C 1
ATOM 755 O O . ASN A 1 98 ? -7.057 2.824 2.115 1.00 91.56 98 ASN A O 1
ATOM 759 N N . ILE A 1 99 ? -7.259 4.821 1.087 1.00 90.69 99 ILE A N 1
ATOM 760 C CA . ILE A 1 99 ? -6.061 4.713 0.254 1.00 90.69 99 ILE A CA 1
ATOM 761 C C . ILE A 1 99 ? -4.843 5.001 1.127 1.00 90.69 99 ILE A C 1
ATOM 763 O O . ILE A 1 99 ? -4.784 6.027 1.802 1.00 90.69 99 ILE A O 1
ATOM 767 N N . THR A 1 100 ? -3.836 4.139 1.047 1.00 90.50 100 THR A N 1
ATOM 768 C CA . THR A 1 100 ? -2.538 4.323 1.707 1.00 90.50 100 THR A CA 1
ATOM 769 C C . THR A 1 100 ? -1.407 3.816 0.798 1.00 90.50 100 THR A C 1
ATOM 771 O O . THR A 1 100 ? -1.637 3.484 -0.366 1.00 90.50 100 THR A O 1
ATOM 774 N N . CYS A 1 101 ? -0.165 3.767 1.287 1.00 89.62 101 CYS A N 1
ATOM 775 C CA . CYS A 1 101 ? 1.014 3.415 0.490 1.00 89.62 101 CYS A CA 1
ATOM 776 C C . CYS A 1 101 ? 0.845 2.052 -0.201 1.00 89.62 101 CYS A C 1
ATOM 778 O O . CYS A 1 101 ? 1.154 1.899 -1.382 1.00 89.62 101 CYS A O 1
ATOM 780 N N . ILE A 1 102 ? 0.296 1.076 0.527 1.00 90.88 102 ILE A N 1
ATOM 781 C CA . ILE A 1 102 ? 0.126 -0.310 0.071 1.00 90.88 102 ILE A CA 1
ATOM 782 C C . ILE A 1 102 ? -0.951 -0.500 -1.008 1.00 90.88 102 ILE A C 1
ATOM 784 O O . ILE A 1 102 ? -1.032 -1.565 -1.625 1.00 90.88 102 ILE A O 1
ATOM 788 N N . THR A 1 103 ? -1.791 0.516 -1.232 1.00 92.31 103 THR A N 1
ATOM 789 C CA . THR A 1 103 ? -2.794 0.507 -2.300 1.00 92.31 103 THR A CA 1
ATOM 790 C C . THR A 1 103 ? -2.106 0.496 -3.659 1.00 92.31 103 THR A C 1
ATOM 792 O O . THR A 1 103 ? -2.531 -0.223 -4.558 1.00 92.31 103 THR A O 1
ATOM 795 N N . CYS A 1 104 ? -1.006 1.243 -3.786 1.00 90.38 104 CYS A N 1
ATOM 796 C CA . CYS A 1 104 ? -0.217 1.350 -5.012 1.00 90.38 104 CYS A CA 1
ATOM 797 C C . CYS A 1 104 ? 1.067 0.518 -4.957 1.00 90.38 104 CYS A C 1
ATOM 799 O O . CYS A 1 104 ? 1.472 -0.025 -5.982 1.00 90.38 104 CYS A O 1
ATOM 801 N N . HIS A 1 105 ? 1.693 0.410 -3.784 1.00 89.94 105 HIS A N 1
ATOM 802 C CA . HIS A 1 105 ? 2.942 -0.317 -3.582 1.00 89.94 105 HIS A CA 1
ATOM 803 C C . HIS A 1 105 ? 2.703 -1.680 -2.930 1.00 89.94 105 HIS A C 1
ATOM 805 O O . HIS A 1 105 ? 1.772 -1.868 -2.149 1.00 89.94 105 HIS A O 1
ATOM 811 N N . SER A 1 106 ? 3.565 -2.647 -3.215 1.00 89.44 106 SER A N 1
ATOM 812 C CA . SER A 1 106 ? 3.569 -3.936 -2.529 1.00 89.44 106 SER A CA 1
ATOM 813 C C . SER A 1 106 ? 4.969 -4.250 -2.037 1.00 89.44 106 SER A C 1
ATOM 815 O O . SER A 1 106 ? 5.923 -4.158 -2.795 1.00 89.44 106 SER A O 1
ATOM 817 N N . TYR A 1 107 ? 5.106 -4.670 -0.783 1.00 86.44 107 TYR A N 1
ATOM 818 C CA . TYR A 1 107 ? 6.372 -5.236 -0.306 1.00 86.44 107 TYR A CA 1
ATOM 819 C C . TYR A 1 107 ? 6.623 -6.635 -0.901 1.00 86.44 107 TYR A C 1
ATOM 821 O O . TYR A 1 107 ? 7.755 -7.058 -1.100 1.00 86.44 107 TYR A O 1
ATOM 829 N N . HIS A 1 108 ? 5.539 -7.335 -1.232 1.00 86.88 108 HIS A N 1
ATOM 830 C CA . HIS A 1 108 ? 5.539 -8.678 -1.794 1.00 86.88 108 HIS A CA 1
ATOM 831 C C . HIS A 1 108 ? 5.702 -8.636 -3.319 1.00 86.88 108 HIS A C 1
ATOM 833 O O . HIS A 1 108 ? 4.892 -8.003 -4.009 1.00 86.88 108 HIS A O 1
ATOM 839 N N . ALA A 1 109 ? 6.742 -9.313 -3.815 1.00 85.81 109 ALA A N 1
ATOM 840 C CA . ALA A 1 109 ? 7.209 -9.249 -5.198 1.00 85.81 109 ALA A CA 1
ATOM 841 C C . ALA A 1 109 ? 6.214 -9.779 -6.230 1.00 85.81 109 ALA A C 1
ATOM 843 O O . ALA A 1 109 ? 6.150 -9.300 -7.358 1.00 85.81 109 ALA A O 1
ATOM 844 N N . GLU A 1 110 ? 5.398 -10.745 -5.831 1.00 85.12 110 GLU A N 1
ATOM 845 C CA . GLU A 1 110 ? 4.383 -11.367 -6.672 1.00 85.12 110 GLU A CA 1
ATOM 846 C C . GLU A 1 110 ? 3.246 -10.421 -7.077 1.00 85.12 110 GLU A C 1
ATOM 848 O O . GLU A 1 110 ? 2.469 -10.756 -7.968 1.00 85.12 110 GLU A O 1
ATOM 853 N N . PHE A 1 111 ? 3.137 -9.254 -6.435 1.00 86.50 111 PHE A N 1
ATOM 854 C CA . PHE A 1 111 ? 2.142 -8.240 -6.777 1.00 86.50 111 PHE A CA 1
ATOM 855 C C . PHE A 1 111 ? 2.738 -7.042 -7.514 1.00 86.50 111 PHE A C 1
ATOM 857 O O . PHE A 1 111 ? 2.040 -6.043 -7.652 1.00 86.50 111 PHE A O 1
ATOM 864 N N . TRP A 1 112 ? 4.004 -7.087 -7.930 1.00 88.38 112 TRP A N 1
ATOM 865 C CA . TRP A 1 112 ? 4.597 -6.007 -8.717 1.00 88.38 112 TRP A CA 1
ATOM 866 C C . TRP A 1 112 ? 4.136 -6.054 -10.176 1.00 88.38 112 TRP A C 1
ATOM 868 O O . TRP A 1 112 ? 3.840 -7.118 -10.722 1.00 88.38 112 TRP A O 1
ATOM 878 N N . ASP A 1 113 ? 4.101 -4.886 -10.812 1.00 84.69 113 ASP A N 1
ATOM 879 C CA . ASP A 1 113 ? 3.885 -4.758 -12.249 1.00 84.69 113 ASP A CA 1
ATOM 880 C C . ASP A 1 113 ? 4.990 -5.482 -13.023 1.00 84.69 113 ASP A C 1
ATOM 882 O O . ASP A 1 113 ? 6.160 -5.131 -12.915 1.00 84.69 113 ASP A O 1
ATOM 886 N N . ALA A 1 114 ? 4.621 -6.472 -13.836 1.00 78.25 114 ALA A N 1
ATOM 887 C CA . ALA A 1 114 ? 5.583 -7.300 -14.562 1.00 78.25 114 ALA A CA 1
ATOM 888 C C . ALA A 1 114 ? 6.386 -6.522 -15.623 1.00 78.25 114 ALA A C 1
ATOM 890 O O . ALA A 1 114 ? 7.449 -6.978 -16.041 1.00 78.25 114 ALA A O 1
ATOM 891 N N . GLU A 1 115 ? 5.880 -5.368 -16.074 1.00 76.81 115 GLU A N 1
ATOM 892 C CA . GLU A 1 115 ? 6.560 -4.499 -17.044 1.00 76.81 115 GLU A CA 1
ATOM 893 C C . GLU A 1 115 ? 7.712 -3.705 -16.403 1.00 76.81 115 GLU A C 1
ATOM 895 O O . GLU A 1 115 ? 8.651 -3.316 -17.100 1.00 76.81 115 GLU A O 1
ATOM 900 N N . TYR A 1 116 ? 7.679 -3.491 -15.084 1.00 63.75 116 TYR A N 1
ATOM 901 C CA . TYR A 1 116 ? 8.696 -2.734 -14.365 1.00 63.75 116 TYR A CA 1
ATOM 902 C C . TYR A 1 116 ? 9.502 -3.612 -13.414 1.00 63.75 116 TYR A C 1
ATOM 904 O O . TYR A 1 116 ? 8.979 -4.358 -12.591 1.00 63.75 116 TYR A O 1
ATOM 912 N N . ASN A 1 117 ? 10.825 -3.480 -13.504 1.00 56.00 117 ASN A N 1
ATOM 913 C CA . ASN A 1 117 ? 11.723 -3.998 -12.488 1.00 56.00 117 ASN A CA 1
ATOM 914 C C . ASN A 1 117 ? 11.349 -3.388 -11.122 1.00 56.00 117 ASN A C 1
ATOM 916 O O . ASN A 1 117 ? 10.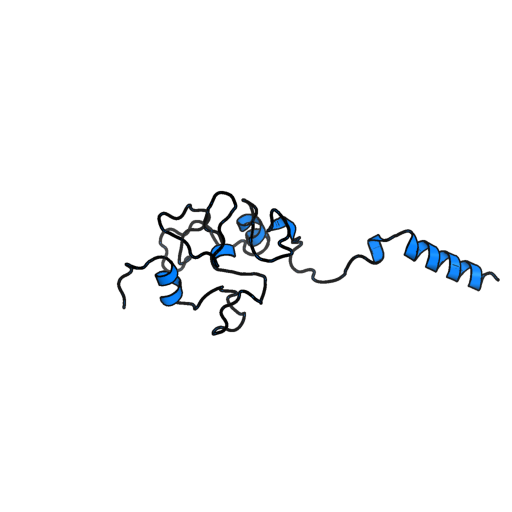901 -2.247 -11.024 1.00 56.00 117 ASN A O 1
ATOM 920 N N . ASN A 1 118 ? 11.511 -4.187 -10.074 1.00 65.75 118 ASN A N 1
ATOM 921 C CA . ASN A 1 118 ? 11.218 -3.951 -8.654 1.00 65.75 118 ASN A CA 1
ATOM 922 C C . ASN A 1 118 ? 11.613 -2.594 -8.022 1.00 65.75 118 ASN A C 1
ATOM 924 O O . ASN A 1 118 ? 11.371 -2.393 -6.837 1.00 65.75 118 ASN A O 1
ATOM 928 N N . GLU A 1 119 ? 12.190 -1.654 -8.764 1.00 70.75 119 GLU A N 1
ATOM 929 C CA . GLU A 1 119 ? 12.682 -0.360 -8.290 1.00 70.75 119 GLU A CA 1
ATOM 930 C C . GLU A 1 119 ? 11.597 0.497 -7.621 1.00 70.75 119 GLU A C 1
ATOM 932 O O . GLU A 1 119 ? 11.885 1.238 -6.686 1.00 70.75 119 GLU A O 1
ATOM 937 N N . SER A 1 120 ? 10.347 0.406 -8.088 1.00 77.50 120 SER A N 1
ATOM 938 C CA . SER A 1 120 ? 9.239 1.234 -7.581 1.00 77.50 120 SER A CA 1
ATOM 939 C C . SER A 1 120 ? 8.212 0.472 -6.746 1.00 77.50 120 SER A C 1
ATOM 941 O O . SER A 1 120 ? 7.340 1.097 -6.142 1.00 77.50 120 SER A O 1
ATOM 943 N N . LEU A 1 121 ? 8.295 -0.863 -6.703 1.00 88.31 121 LEU A N 1
ATOM 944 C CA . LEU A 1 121 ? 7.358 -1.735 -5.981 1.00 88.31 121 LEU A CA 1
ATOM 945 C C . LEU A 1 121 ? 5.878 -1.542 -6.365 1.00 88.31 121 LEU A C 1
ATOM 947 O O . LEU A 1 121 ? 4.984 -1.921 -5.604 1.00 88.31 121 LEU A O 1
ATOM 951 N N . LEU A 1 122 ? 5.600 -0.903 -7.504 1.00 89.44 122 LEU A N 1
ATOM 952 C CA . LEU A 1 122 ? 4.243 -0.579 -7.926 1.00 89.44 122 LEU A CA 1
ATOM 953 C C . LEU A 1 122 ? 3.483 -1.839 -8.328 1.00 89.44 122 LEU A C 1
ATOM 955 O O . LEU A 1 122 ? 4.021 -2.706 -9.009 1.00 89.44 122 LEU A O 1
ATOM 959 N N . ARG A 1 123 ? 2.198 -1.889 -7.974 1.00 90.62 123 ARG A N 1
ATOM 960 C CA . ARG A 1 123 ? 1.275 -2.958 -8.380 1.00 90.62 123 ARG A CA 1
ATOM 961 C C . ARG A 1 123 ? 0.855 -2.886 -9.847 1.00 90.62 123 ARG A C 1
ATOM 963 O O . ARG A 1 123 ? 0.308 -3.843 -10.381 1.00 90.62 123 ARG A O 1
ATOM 970 N N . ARG A 1 124 ? 1.043 -1.725 -10.479 1.00 90.81 124 ARG A N 1
ATOM 971 C CA . ARG A 1 124 ? 0.602 -1.420 -11.845 1.00 90.81 124 ARG A CA 1
ATOM 972 C C . ARG A 1 124 ? 1.578 -0.488 -12.547 1.00 90.81 124 ARG A C 1
ATOM 974 O O . ARG A 1 124 ? 2.372 0.198 -11.905 1.00 90.81 124 ARG A O 1
ATOM 981 N N . THR A 1 125 ? 1.446 -0.416 -13.866 1.00 89.19 125 THR A N 1
ATOM 982 C CA . THR A 1 125 ? 2.316 0.378 -14.730 1.00 89.19 125 THR A CA 1
ATOM 983 C C . THR A 1 125 ? 2.346 1.848 -14.347 1.00 89.19 125 THR A C 1
ATOM 985 O O . THR A 1 125 ? 1.309 2.506 -14.261 1.00 89.19 125 THR A O 1
ATOM 988 N N . LYS A 1 126 ? 3.562 2.370 -14.166 1.00 85.25 126 LYS A N 1
ATOM 989 C CA . LYS A 1 126 ? 3.830 3.757 -13.774 1.00 85.25 126 LYS A CA 1
ATOM 990 C C . LYS A 1 126 ? 3.316 4.795 -14.786 1.00 85.25 126 LYS A C 1
ATOM 992 O O . LYS A 1 126 ? 2.993 4.492 -15.935 1.00 85.25 126 LYS A O 1
ATOM 997 N N . GLY A 1 127 ? 3.336 6.063 -14.373 1.00 82.88 127 GLY A N 1
ATOM 998 C CA . GLY A 1 127 ? 2.932 7.201 -15.206 1.00 82.88 127 GLY A CA 1
ATOM 999 C C . GLY A 1 127 ? 1.412 7.318 -15.344 1.00 82.88 127 GLY A C 1
ATOM 1000 O O 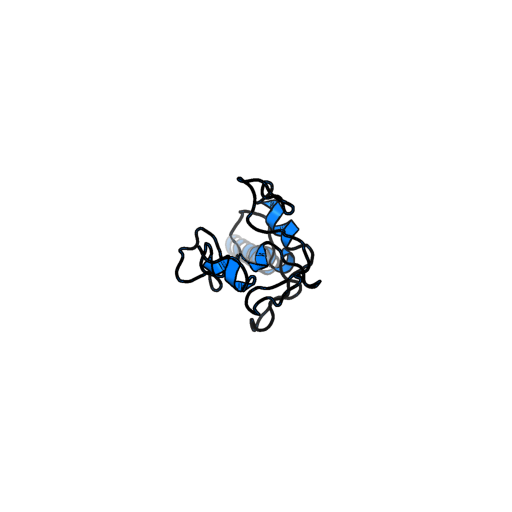. GLY A 1 127 ? 0.673 6.849 -14.483 1.00 82.88 127 GLY A O 1
ATOM 1001 N N . MET A 1 128 ? 0.933 7.924 -16.437 1.00 84.44 128 MET A N 1
ATOM 1002 C CA . MET A 1 128 ? -0.502 8.199 -16.642 1.00 84.44 128 MET A CA 1
ATOM 1003 C C . MET A 1 128 ? -1.383 6.944 -16.597 1.00 84.44 128 MET A C 1
ATOM 1005 O O . MET A 1 128 ? -2.524 7.010 -16.141 1.00 84.44 128 MET A O 1
ATOM 1009 N N . LYS A 1 129 ? -0.850 5.783 -17.004 1.00 86.88 129 LYS A N 1
ATOM 1010 C CA . LYS A 1 129 ? -1.555 4.494 -16.907 1.00 86.88 129 LYS A CA 1
ATOM 1011 C C . LYS A 1 129 ? -1.971 4.177 -15.462 1.00 86.88 129 LYS A C 1
ATOM 1013 O O . LYS A 1 129 ? -3.087 3.708 -15.242 1.00 86.88 129 LYS A O 1
ATOM 1018 N N . LEU A 1 130 ? -1.125 4.496 -14.477 1.00 87.25 130 LEU A N 1
ATOM 1019 C CA . LEU A 1 130 ? -1.458 4.342 -13.060 1.00 87.25 130 LEU A CA 1
ATOM 1020 C C . LEU A 1 130 ? -2.605 5.277 -12.671 1.00 87.25 130 LEU A C 1
ATOM 1022 O O . LEU A 1 130 ? -3.577 4.835 -12.071 1.00 87.25 130 LEU A O 1
ATOM 1026 N N . CYS A 1 131 ? -2.541 6.549 -13.066 1.00 85.62 131 CYS A N 1
ATOM 1027 C CA . CYS A 1 131 ? -3.574 7.542 -12.755 1.00 85.62 131 CYS A CA 1
ATOM 1028 C C . CYS A 1 131 ? -4.952 7.109 -13.287 1.00 85.62 131 CYS A C 1
ATOM 1030 O O . CYS A 1 131 ? -5.951 7.157 -12.565 1.00 85.62 131 CYS A O 1
ATOM 1032 N N . HIS A 1 132 ? -4.997 6.610 -14.526 1.00 88.62 132 HIS A N 1
ATOM 1033 C CA . HIS A 1 132 ? -6.221 6.128 -15.174 1.00 88.62 132 HIS A CA 1
ATOM 1034 C C . HIS A 1 132 ? -6.792 4.843 -14.580 1.00 88.62 132 HIS A C 1
ATOM 1036 O O . HIS A 1 132 ? -7.919 4.478 -14.909 1.00 88.62 132 HIS A O 1
ATOM 1042 N N . THR A 1 133 ? -6.066 4.189 -13.672 1.00 88.38 133 THR A N 1
ATOM 1043 C CA . THR A 1 133 ? -6.610 3.057 -12.923 1.00 88.38 133 THR A CA 1
ATOM 1044 C C . THR A 1 133 ? -7.857 3.455 -12.129 1.00 88.38 133 THR A C 1
ATOM 1046 O O . THR A 1 133 ? -8.824 2.698 -12.103 1.00 88.38 133 THR A O 1
ATOM 1049 N N . CYS A 1 134 ? -7.860 4.655 -11.543 1.00 87.88 134 CYS A N 1
ATOM 1050 C CA . CYS A 1 134 ? -9.004 5.175 -10.790 1.00 87.88 134 CYS A CA 1
ATOM 1051 C C . CYS A 1 134 ? -9.654 6.372 -11.496 1.00 87.88 134 CYS A C 1
ATOM 1053 O O . CYS A 1 134 ? -10.875 6.522 -11.502 1.00 87.88 134 CYS A O 1
ATOM 1055 N N . HIS A 1 135 ? -8.857 7.236 -12.124 1.00 86.94 135 HIS A N 1
ATOM 1056 C CA . HIS A 1 135 ? -9.330 8.484 -12.713 1.00 86.94 135 HIS A CA 1
ATOM 1057 C C . HIS A 1 135 ? -9.582 8.345 -14.217 1.00 86.94 135 HIS A C 1
ATOM 1059 O O . HIS A 1 135 ? -8.786 8.762 -15.065 1.00 86.94 135 HIS A O 1
ATOM 1065 N N . GLN A 1 136 ? -10.743 7.787 -14.547 1.00 82.00 136 GLN A N 1
ATOM 1066 C CA . GLN A 1 136 ? -11.166 7.555 -15.933 1.00 82.00 136 GLN A CA 1
ATOM 1067 C C . GLN A 1 136 ? -11.386 8.854 -16.733 1.00 82.00 136 GLN A C 1
ATOM 1069 O O . GLN A 1 136 ? -11.336 8.828 -17.956 1.00 82.00 136 GLN A O 1
ATOM 1074 N N . ASN A 1 137 ? -11.551 9.992 -16.046 1.00 76.81 137 ASN A N 1
ATOM 1075 C CA . ASN A 1 137 ? -11.837 11.299 -16.650 1.00 76.81 137 ASN A CA 1
ATOM 1076 C C . ASN A 1 137 ? -10.669 12.305 -16.562 1.00 76.81 137 ASN A C 1
ATOM 1078 O O . ASN A 1 137 ? -10.898 13.506 -16.692 1.00 76.81 137 ASN A O 1
ATOM 1082 N N . PHE A 1 138 ? -9.426 11.868 -16.308 1.00 66.06 138 PHE A N 1
ATOM 1083 C CA . PHE A 1 138 ? -8.278 12.776 -16.460 1.00 66.06 138 PHE A CA 1
ATOM 1084 C C . PHE A 1 138 ? -8.127 13.186 -17.934 1.00 66.06 138 PHE A C 1
ATOM 1086 O O . PHE A 1 138 ? -8.288 12.318 -18.800 1.00 66.06 138 PHE A O 1
ATOM 1093 N N . PRO A 1 139 ? -7.783 14.456 -18.235 1.00 57.12 139 PRO A N 1
ATOM 1094 C CA . PRO A 1 139 ? -7.384 14.838 -19.582 1.00 57.12 139 PRO A CA 1
ATOM 1095 C C . PRO A 1 139 ? -6.259 13.909 -20.041 1.00 57.12 139 PRO A C 1
ATOM 1097 O O . PRO A 1 139 ? -5.243 13.778 -19.355 1.00 57.12 139 PRO A O 1
ATOM 1100 N N . GLN A 1 140 ? -6.478 13.222 -21.160 1.00 51.34 140 GLN A N 1
ATOM 1101 C CA . GLN A 1 140 ? -5.403 12.509 -21.841 1.00 51.34 140 GLN A CA 1
ATOM 1102 C C . GLN A 1 140 ? -4.421 13.562 -22.386 1.00 51.34 140 GLN A C 1
ATOM 1104 O O . GLN A 1 140 ? -4.883 14.640 -22.777 1.00 51.34 140 GLN A O 1
ATOM 1109 N N . PRO A 1 141 ? -3.106 13.295 -22.371 1.00 52.59 141 PRO A N 1
ATOM 1110 C CA . PRO A 1 141 ? -2.130 14.171 -23.013 1.00 52.59 141 PRO A CA 1
ATOM 1111 C C . PRO A 1 141 ? -2.406 14.354 -24.512 1.00 52.59 141 PRO A C 1
ATOM 1113 O O . PRO A 1 141 ? -2.927 13.405 -25.145 1.00 52.59 141 PRO A O 1
#

Secondary structure (DSSP, 8-state):
-HHHHHHHHHHHHHHH-GGGTS-----SS---HHHHBSS--SSSS---B-TTHHHHHHTT-TT--TT--SBTTB-SS-SSB--SS---TTS--BTT--B-HHHHB-SSGGGS-TTS-TTS-BSS-STHHHHTTT-TTSPP-

Foldseek 3Di:
DVVVVVVVVVVVVCVVCCVVVPDDDDPDAPDDPVLFAVDDCPPPPDGAGALCNQVSVCSPVVVQDQDDDDDPPHDPDHFPDADPFDADPLQDAYPVRTHHPSSFADPDPVQADPVDDCPGRGSHDDDVRVVCNTCVPDDDD